Protein AF-A0A2E7MQW5-F1 (afdb_monomer_lite)

Secondary structure (DSSP, 8-state):
-HHHHHHHHHHHTT---EEEGGG-----EE-TTS-EE-HHHHHHHHHHHHBBTTBEEE-HHHHHHHHHS--TT----B-----

pLDDT: mean 90.55, std 8.41, range [52.94, 97.19]

Foldseek 3Di:
DVVLVVLQVCQLVPHAAEAALVVDFDQWDQDPVRDIHHRVRVSVVSCVVRDLARYPYDHPVVVVVVVVDPDPPDDTRHDNDDD

Sequence (83 aa):
MCVETTVRMAGNMGYDTYLVAEGCATTNRVGPDGVDRDPELVHDMTVANLHGEFCTALSPADVVDLIAADRADLVRVQGNEKG

Radius of gyration: 14.26 Å; chains: 1; bounding box: 37×27×37 Å

Structure (mmCIF, N/CA/C/O backbone):
data_AF-A0A2E7MQW5-F1
#
_entry.id   AF-A0A2E7MQW5-F1
#
loop_
_atom_site.group_PDB
_atom_site.id
_atom_site.type_symbol
_atom_site.label_atom_id
_atom_site.label_alt_id
_atom_site.label_comp_id
_atom_site.label_asym_id
_atom_site.label_entity_id
_atom_site.label_seq_id
_atom_site.pdbx_PDB_ins_code
_atom_site.Cartn_x
_atom_site.Cartn_y
_atom_site.Cartn_z
_atom_site.occupancy
_atom_site.B_iso_or_equiv
_atom_site.auth_seq_id
_atom_site.auth_comp_id
_atom_site.auth_asym_id
_atom_site.auth_atom_id
_atom_site.pdbx_PDB_model_num
ATOM 1 N N . MET A 1 1 ? -3.003 4.860 9.901 1.00 70.12 1 MET A N 1
ATOM 2 C CA . MET A 1 1 ? -1.834 4.107 10.447 1.00 70.12 1 MET A CA 1
ATOM 3 C C . MET A 1 1 ? -0.533 4.778 9.987 1.00 70.12 1 MET A C 1
ATOM 5 O O . MET A 1 1 ? -0.605 5.521 9.021 1.00 70.12 1 MET A O 1
ATOM 9 N N . CYS A 1 2 ? 0.631 4.583 10.637 1.00 90.69 2 CYS A N 1
ATOM 10 C CA . CYS A 1 2 ? 1.877 5.304 10.282 1.00 90.69 2 CYS A CA 1
ATOM 11 C C . CYS A 1 2 ? 2.267 5.159 8.800 1.00 90.69 2 CYS A C 1
ATOM 13 O O . CYS A 1 2 ? 2.562 6.157 8.151 1.00 90.69 2 CYS A O 1
ATOM 15 N N . VAL A 1 3 ? 2.209 3.933 8.264 1.00 94.25 3 VAL A N 1
ATOM 16 C CA . VAL A 1 3 ? 2.500 3.650 6.846 1.00 94.25 3 VAL A CA 1
ATOM 17 C C . VAL A 1 3 ? 1.527 4.395 5.930 1.00 94.25 3 VAL A C 1
ATOM 19 O O . VAL A 1 3 ? 1.953 5.118 5.039 1.00 94.25 3 VAL A O 1
ATOM 22 N N . GLU A 1 4 ? 0.224 4.292 6.202 1.00 94.44 4 GLU A N 1
ATOM 23 C CA . GLU A 1 4 ? -0.835 4.944 5.423 1.00 94.44 4 GLU A CA 1
ATOM 24 C C . GLU A 1 4 ? -0.635 6.461 5.310 1.00 94.44 4 GLU A C 1
ATOM 26 O O . GLU A 1 4 ? -0.726 7.018 4.218 1.00 94.44 4 GLU A O 1
ATOM 31 N N . THR A 1 5 ? -0.337 7.142 6.421 1.00 93.94 5 THR A N 1
ATOM 32 C CA . THR A 1 5 ? -0.131 8.596 6.403 1.00 93.94 5 THR A CA 1
ATOM 33 C C . THR A 1 5 ? 1.068 8.970 5.534 1.00 93.94 5 THR A C 1
ATOM 35 O O . THR A 1 5 ? 0.973 9.906 4.742 1.00 93.94 5 THR A O 1
ATOM 38 N N . THR A 1 6 ? 2.175 8.231 5.634 1.00 95.75 6 THR A N 1
ATOM 39 C CA . THR A 1 6 ? 3.359 8.457 4.795 1.00 95.75 6 THR A CA 1
ATOM 40 C C . THR A 1 6 ? 3.048 8.232 3.320 1.00 95.75 6 THR A C 1
ATOM 42 O O . THR A 1 6 ? 3.411 9.071 2.502 1.00 95.75 6 THR A O 1
ATOM 45 N N . VAL A 1 7 ? 2.323 7.161 2.982 1.00 94.81 7 VAL A N 1
ATOM 46 C CA . VAL A 1 7 ? 1.918 6.856 1.601 1.00 94.81 7 VAL A CA 1
ATOM 47 C C . VAL A 1 7 ? 1.048 7.973 1.026 1.00 94.81 7 VAL A C 1
ATOM 49 O O . VAL A 1 7 ? 1.334 8.479 -0.055 1.00 94.81 7 VAL A O 1
ATOM 52 N N . ARG A 1 8 ? 0.031 8.428 1.770 1.00 94.31 8 ARG A N 1
ATOM 53 C CA . ARG A 1 8 ? -0.834 9.538 1.337 1.00 94.31 8 ARG A CA 1
ATOM 54 C C . ARG A 1 8 ? -0.047 10.824 1.114 1.00 94.31 8 ARG A C 1
ATOM 56 O O . ARG A 1 8 ? -0.265 11.517 0.126 1.00 94.31 8 ARG A O 1
ATOM 63 N N . MET A 1 9 ? 0.861 11.155 2.031 1.00 94.19 9 MET A N 1
ATOM 64 C CA . MET A 1 9 ? 1.676 12.366 1.925 1.00 94.19 9 MET A CA 1
ATOM 65 C C . MET A 1 9 ? 2.658 12.294 0.756 1.00 94.19 9 MET A C 1
ATOM 67 O O . MET A 1 9 ? 2.785 13.273 0.026 1.00 94.19 9 MET A O 1
ATOM 71 N N . ALA A 1 10 ? 3.317 11.151 0.556 1.00 93.38 10 ALA A N 1
ATOM 72 C CA . ALA A 1 10 ? 4.202 10.924 -0.581 1.00 93.38 10 ALA A CA 1
ATOM 73 C C . ALA A 1 10 ? 3.437 11.073 -1.901 1.00 93.38 10 ALA A C 1
ATOM 75 O O . ALA A 1 10 ? 3.836 11.870 -2.752 1.00 93.38 10 ALA A O 1
ATOM 76 N N . GLY A 1 11 ? 2.274 10.424 -2.011 1.00 90.06 11 GLY A N 1
ATOM 77 C CA . GLY A 1 11 ? 1.429 10.547 -3.188 1.00 90.06 11 GLY A CA 1
ATOM 78 C C . GLY A 1 11 ? 0.984 11.990 -3.436 1.00 90.06 11 GLY A C 1
ATOM 79 O O . GLY A 1 11 ? 1.099 12.500 -4.543 1.00 90.06 11 GLY A O 1
ATOM 80 N N . ASN A 1 12 ? 0.525 12.707 -2.405 1.00 90.38 12 ASN A N 1
ATOM 81 C CA . ASN A 1 12 ? 0.091 14.110 -2.525 1.00 90.38 12 ASN A CA 1
ATOM 82 C C . ASN A 1 12 ? 1.217 15.083 -2.913 1.00 90.38 12 ASN A C 1
ATOM 84 O O . ASN A 1 12 ? 0.937 16.158 -3.440 1.00 90.38 12 ASN A O 1
ATOM 88 N N . MET A 1 13 ? 2.475 14.735 -2.639 1.00 91.75 13 MET A N 1
ATOM 89 C CA . MET A 1 13 ? 3.645 15.512 -3.059 1.00 91.75 13 MET A CA 1
ATOM 90 C C . MET A 1 13 ? 4.121 15.163 -4.479 1.00 91.75 13 MET A C 1
ATOM 92 O O . MET A 1 13 ? 5.082 15.767 -4.948 1.00 91.75 13 MET A O 1
ATOM 96 N N . GLY A 1 14 ? 3.458 14.224 -5.163 1.00 88.62 14 GLY A N 1
ATOM 97 C CA . GLY A 1 14 ? 3.809 13.806 -6.520 1.00 88.62 14 GLY A CA 1
ATOM 98 C C . GLY A 1 14 ? 4.981 12.826 -6.589 1.00 88.62 14 GLY A C 1
ATOM 99 O O . GLY A 1 14 ? 5.610 12.721 -7.635 1.00 88.62 14 GLY A O 1
ATOM 100 N N . TYR A 1 15 ? 5.307 12.127 -5.495 1.00 90.12 15 TYR A N 1
ATOM 101 C CA . TYR A 1 15 ? 6.275 11.031 -5.558 1.00 90.12 15 TYR A CA 1
ATOM 102 C C . TYR A 1 15 ? 5.653 9.791 -6.196 1.00 90.12 15 TYR A C 1
ATOM 104 O O . TYR A 1 15 ? 4.518 9.428 -5.874 1.00 90.12 15 TYR A O 1
ATOM 112 N N . ASP A 1 16 ? 6.454 9.078 -6.988 1.00 90.19 16 ASP A N 1
ATOM 113 C CA . ASP A 1 16 ? 6.153 7.716 -7.424 1.00 90.19 16 ASP A CA 1
ATOM 114 C C . ASP A 1 16 ? 6.208 6.771 -6.229 1.00 90.19 16 ASP A C 1
ATOM 116 O O . ASP A 1 16 ? 7.272 6.333 -5.786 1.00 90.19 16 ASP A O 1
ATOM 120 N N . THR A 1 17 ? 5.035 6.511 -5.659 1.00 93.50 17 THR A N 1
ATOM 121 C CA . THR A 1 17 ? 4.921 5.789 -4.396 1.00 93.50 17 THR A CA 1
ATOM 122 C C . THR A 1 17 ? 4.531 4.339 -4.656 1.00 93.50 17 THR A C 1
ATOM 124 O O . THR A 1 17 ? 3.478 4.063 -5.232 1.00 93.50 17 THR A O 1
ATOM 127 N N . TYR A 1 18 ? 5.356 3.408 -4.176 1.00 94.31 18 TYR A N 1
ATOM 128 C CA . TYR A 1 18 ? 5.100 1.968 -4.227 1.00 94.31 18 TYR A CA 1
ATOM 129 C C . TYR A 1 18 ? 4.905 1.414 -2.814 1.00 94.31 18 TYR A C 1
ATOM 131 O O . TYR A 1 18 ? 5.654 1.765 -1.900 1.00 94.31 18 TYR A O 1
ATOM 139 N N . LEU A 1 19 ? 3.905 0.551 -2.627 1.00 95.19 19 LEU A N 1
ATOM 140 C CA . LEU A 1 19 ? 3.591 -0.063 -1.334 1.00 95.19 19 LEU A CA 1
ATOM 141 C C . LEU A 1 19 ? 3.659 -1.590 -1.429 1.00 95.19 19 LEU A C 1
ATOM 143 O O . LEU A 1 19 ? 2.898 -2.196 -2.177 1.00 95.19 19 LEU A O 1
ATOM 147 N N . VAL A 1 20 ? 4.511 -2.213 -0.613 1.00 96.12 20 VAL A N 1
ATOM 148 C CA . VAL A 1 20 ? 4.536 -3.674 -0.434 1.00 96.12 20 VAL A CA 1
ATOM 149 C C . VAL A 1 20 ? 3.666 -4.029 0.764 1.00 96.12 20 VAL A C 1
ATOM 151 O O . VAL A 1 20 ? 4.117 -3.968 1.910 1.00 96.12 20 VAL A O 1
ATOM 154 N N . ALA A 1 21 ? 2.401 -4.351 0.499 1.00 93.75 21 ALA A N 1
ATOM 155 C CA . ALA A 1 21 ? 1.406 -4.632 1.535 1.00 93.75 21 ALA A CA 1
ATOM 156 C C . ALA A 1 21 ? 1.843 -5.783 2.459 1.00 93.75 21 ALA A C 1
ATOM 158 O O . ALA A 1 21 ? 1.832 -5.626 3.675 1.00 93.75 21 ALA A O 1
ATOM 159 N N . GLU A 1 22 ? 2.369 -6.870 1.889 1.00 93.12 22 GLU A N 1
ATOM 160 C CA . GLU A 1 22 ? 2.866 -8.043 2.630 1.00 93.12 22 GLU A CA 1
ATOM 161 C C . GLU A 1 22 ? 4.020 -7.726 3.603 1.00 93.12 22 GLU A C 1
ATOM 163 O O . GLU A 1 22 ? 4.273 -8.477 4.542 1.00 93.12 22 GLU A O 1
ATOM 168 N N . GLY A 1 23 ? 4.723 -6.603 3.408 1.00 91.75 23 GLY A N 1
ATOM 169 C CA . GLY A 1 23 ? 5.767 -6.118 4.315 1.00 91.75 23 GLY A CA 1
ATOM 170 C C . GLY A 1 23 ? 5.252 -5.220 5.446 1.00 91.75 23 GLY A C 1
ATOM 171 O O . GLY A 1 23 ? 6.049 -4.718 6.240 1.00 91.75 23 GLY A O 1
ATOM 172 N N . CYS A 1 24 ? 3.943 -4.973 5.516 1.00 93.62 24 CYS A N 1
ATOM 173 C CA . CYS A 1 24 ? 3.318 -4.060 6.466 1.00 93.62 24 CYS A CA 1
ATOM 174 C C . CYS A 1 24 ? 2.424 -4.820 7.454 1.00 93.62 24 CYS A C 1
ATOM 176 O O . CYS A 1 24 ? 1.727 -5.760 7.093 1.00 93.62 24 CYS A O 1
ATOM 178 N N . ALA A 1 25 ? 2.383 -4.363 8.705 1.00 92.69 25 ALA A N 1
ATOM 179 C CA . ALA A 1 25 ? 1.546 -4.952 9.746 1.00 92.69 25 ALA A CA 1
ATOM 180 C C . ALA A 1 25 ? 0.547 -3.932 10.298 1.00 92.69 25 ALA A C 1
ATOM 182 O O . ALA A 1 25 ? 0.847 -2.740 10.402 1.00 92.69 25 ALA A O 1
ATOM 183 N N . THR A 1 26 ? -0.627 -4.420 10.697 1.00 94.06 26 THR A N 1
ATOM 184 C CA . THR A 1 26 ? -1.649 -3.647 11.409 1.00 94.06 26 THR A CA 1
ATOM 185 C C . THR A 1 26 ? -2.159 -4.418 12.623 1.00 94.06 26 THR A C 1
ATOM 187 O O . THR A 1 26 ? -1.916 -5.613 12.764 1.00 94.06 26 THR A O 1
ATOM 190 N N . THR A 1 27 ? -2.867 -3.726 13.509 1.00 93.94 27 THR A N 1
ATOM 191 C CA . THR A 1 27 ? -3.615 -4.323 14.620 1.00 93.94 27 THR A CA 1
ATOM 192 C C . THR A 1 27 ? -5.111 -4.277 14.329 1.00 93.94 27 THR A C 1
ATOM 194 O O . THR A 1 27 ? -5.553 -3.592 13.400 1.00 93.94 27 THR A O 1
ATOM 197 N N . ASN A 1 28 ? -5.894 -4.965 15.160 1.00 94.81 28 ASN A N 1
ATOM 198 C CA . ASN A 1 28 ? -7.346 -4.862 15.140 1.00 94.81 28 ASN A CA 1
ATOM 199 C C . ASN A 1 28 ? -7.780 -3.428 15.464 1.00 94.81 28 ASN A C 1
ATOM 201 O O . ASN A 1 28 ? -7.015 -2.631 16.033 1.00 94.81 28 ASN A O 1
ATOM 205 N N . ARG A 1 29 ? -9.009 -3.079 15.076 1.00 93.19 29 ARG A N 1
ATOM 206 C CA . ARG A 1 29 ? -9.536 -1.736 15.317 1.00 93.19 29 ARG A CA 1
ATOM 207 C C . ARG A 1 29 ? -11.022 -1.751 15.635 1.00 93.19 29 ARG A C 1
ATOM 209 O O . ARG A 1 29 ? -11.840 -2.132 14.804 1.00 93.19 29 ARG A O 1
ATOM 216 N N . VAL A 1 30 ? -11.364 -1.230 16.810 1.00 95.94 30 VAL A N 1
ATOM 217 C CA . VAL A 1 30 ? -12.752 -0.973 17.199 1.00 95.94 30 VAL A CA 1
ATOM 218 C C . VAL A 1 30 ? -13.231 0.305 16.516 1.00 95.94 30 VAL A C 1
ATOM 220 O O . VAL A 1 30 ? -12.614 1.366 16.653 1.00 95.94 30 VAL A O 1
ATOM 223 N N . GLY A 1 31 ? -14.302 0.197 15.733 1.00 92.44 31 GLY A N 1
ATOM 224 C CA . GLY A 1 31 ? -14.901 1.338 15.051 1.00 92.44 31 GLY A CA 1
ATOM 225 C C . GLY A 1 31 ? -15.756 2.211 15.976 1.00 92.44 31 GLY A C 1
ATOM 226 O O . GLY A 1 31 ? -16.059 1.822 17.104 1.00 92.44 31 GLY A O 1
ATOM 227 N N . PRO A 1 32 ? -16.203 3.389 15.502 1.00 94.38 32 PRO A N 1
ATOM 228 C CA . PRO A 1 32 ? -17.139 4.244 16.243 1.00 94.38 32 PRO A CA 1
ATOM 229 C C . PRO A 1 32 ? -18.492 3.571 16.527 1.00 94.38 32 PRO A C 1
ATOM 231 O O . PRO A 1 32 ? -19.210 3.973 17.434 1.00 94.38 32 PRO A O 1
ATOM 234 N N . ASP A 1 33 ? -18.824 2.545 15.745 1.00 96.62 33 ASP A N 1
ATOM 235 C CA . ASP A 1 33 ? -19.973 1.655 15.909 1.00 96.62 33 ASP A CA 1
ATOM 236 C C . ASP A 1 33 ? -19.773 0.592 17.006 1.00 96.62 33 ASP A C 1
ATOM 238 O O . ASP A 1 33 ? -20.674 -0.201 17.265 1.00 96.62 33 ASP A O 1
ATOM 242 N N . GLY A 1 34 ? -18.601 0.560 17.650 1.00 96.19 34 GLY A N 1
ATOM 243 C CA . GLY A 1 34 ? -18.236 -0.431 18.661 1.00 96.19 34 GLY A CA 1
ATOM 244 C C . GLY A 1 34 ? -17.835 -1.793 18.089 1.00 96.19 34 GLY A C 1
ATOM 245 O O . GLY A 1 34 ? -17.543 -2.704 18.859 1.00 96.19 34 GLY A O 1
ATOM 246 N N . VAL A 1 35 ? -17.798 -1.950 16.761 1.00 96.81 35 VAL A N 1
ATOM 247 C CA . VAL A 1 35 ? -17.449 -3.219 16.109 1.00 96.81 35 VAL A CA 1
ATOM 248 C C . VAL A 1 35 ? -15.932 -3.368 16.046 1.00 96.81 35 VAL A C 1
ATOM 250 O O . VAL A 1 35 ? -15.252 -2.530 15.444 1.00 96.81 35 VAL A O 1
ATOM 253 N N . ASP A 1 36 ? -15.412 -4.446 16.635 1.00 97.19 36 ASP A N 1
ATOM 254 C CA . ASP A 1 36 ? -14.011 -4.844 16.496 1.00 97.19 36 ASP A CA 1
ATOM 255 C C . ASP A 1 36 ? -13.774 -5.463 15.114 1.00 97.19 36 ASP A C 1
ATOM 257 O O . ASP A 1 36 ? -14.463 -6.403 14.711 1.00 97.19 36 ASP A O 1
ATOM 261 N N . ARG A 1 37 ? -12.836 -4.889 14.363 1.00 96.25 37 ARG A N 1
ATOM 262 C CA . ARG A 1 37 ? -12.472 -5.324 13.014 1.00 96.25 37 ARG A CA 1
ATOM 263 C C . ARG A 1 37 ? -11.133 -6.034 13.067 1.00 96.25 37 ARG A C 1
ATOM 265 O O . ARG A 1 37 ? -10.161 -5.482 13.589 1.00 96.25 37 ARG A O 1
ATOM 272 N N . ASP A 1 38 ? -11.112 -7.224 12.480 1.00 97.06 38 ASP A N 1
ATOM 273 C CA . ASP A 1 38 ? -9.927 -8.066 12.378 1.00 97.06 38 ASP A CA 1
ATOM 274 C C . ASP A 1 38 ? -8.746 -7.304 11.733 1.00 97.06 38 ASP A C 1
ATOM 276 O O . ASP A 1 38 ? -8.975 -6.500 10.819 1.00 97.06 38 ASP A O 1
ATOM 280 N N . PRO A 1 39 ? -7.496 -7.509 12.195 1.00 94.69 39 PRO A N 1
ATOM 281 C CA . PRO A 1 39 ? -6.328 -6.882 11.591 1.00 94.69 39 PRO A CA 1
ATOM 282 C C . PRO A 1 39 ? -6.231 -7.106 10.075 1.00 94.69 39 PRO A C 1
ATOM 284 O O . PRO A 1 39 ? -5.899 -6.162 9.365 1.00 94.69 39 PRO A O 1
ATOM 287 N N . GLU A 1 40 ? -6.547 -8.301 9.571 1.00 95.31 40 GLU A N 1
ATOM 288 C CA . GLU A 1 40 ? -6.501 -8.626 8.138 1.00 95.31 40 GLU A CA 1
ATOM 289 C C . GLU A 1 40 ? -7.489 -7.752 7.357 1.00 95.31 40 GLU A C 1
ATOM 291 O O . GLU A 1 40 ? -7.118 -7.063 6.410 1.00 95.31 40 GLU A O 1
ATOM 296 N N . LEU A 1 41 ? -8.721 -7.627 7.857 1.00 95.94 41 LEU A N 1
ATOM 297 C CA . LEU A 1 41 ? -9.729 -6.754 7.257 1.00 95.94 41 LEU A CA 1
ATOM 298 C C . LEU A 1 41 ? -9.300 -5.278 7.261 1.00 95.94 41 LEU A C 1
ATOM 300 O O . LEU A 1 41 ? -9.518 -4.554 6.289 1.00 95.94 41 LEU A O 1
ATOM 304 N N . VAL A 1 42 ? -8.703 -4.806 8.360 1.00 95.94 42 VAL A N 1
ATOM 305 C CA . VAL A 1 42 ? -8.193 -3.430 8.458 1.00 95.94 42 VAL A CA 1
ATOM 306 C C . VAL A 1 42 ? -7.042 -3.210 7.473 1.00 95.94 42 VAL A C 1
ATOM 308 O O . VAL A 1 42 ? -6.965 -2.140 6.862 1.00 95.94 42 VAL A O 1
ATOM 311 N N . HIS A 1 43 ? -6.168 -4.204 7.311 1.00 95.94 43 HIS A N 1
ATOM 312 C CA . HIS A 1 43 ? -5.053 -4.179 6.372 1.00 95.94 43 HIS A CA 1
ATOM 313 C C . HIS A 1 43 ? -5.558 -4.053 4.936 1.00 95.94 43 HIS A C 1
ATOM 315 O O . HIS A 1 43 ? -5.235 -3.074 4.262 1.00 95.94 43 HIS A O 1
ATOM 321 N N . ASP A 1 44 ? -6.428 -4.969 4.518 1.00 95.94 44 ASP A N 1
ATOM 322 C CA . ASP A 1 44 ? -6.960 -5.044 3.159 1.00 95.94 44 ASP A CA 1
ATOM 323 C C . ASP A 1 44 ? -7.726 -3.781 2.780 1.00 95.94 44 ASP A C 1
ATOM 325 O O . ASP A 1 44 ? -7.494 -3.199 1.719 1.00 95.94 44 ASP A O 1
ATOM 329 N N . MET A 1 45 ? -8.585 -3.283 3.679 1.00 95.25 45 MET A N 1
ATOM 330 C CA . MET A 1 45 ? -9.285 -2.016 3.458 1.00 95.25 45 MET A CA 1
ATOM 331 C C . MET A 1 45 ? -8.311 -0.845 3.316 1.0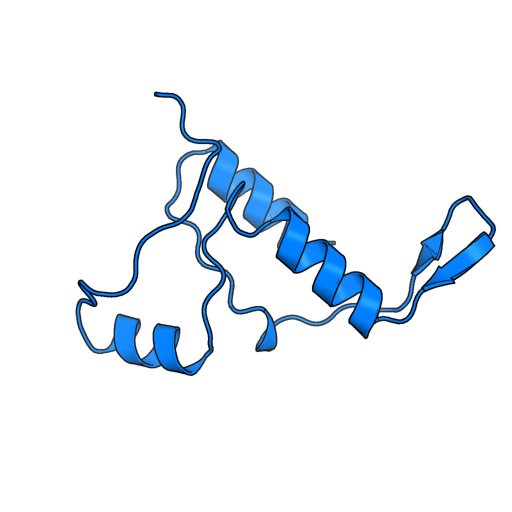0 95.25 45 MET A C 1
ATOM 333 O O . MET A 1 45 ? -8.531 0.050 2.502 1.00 95.25 45 MET A O 1
ATOM 337 N N . THR A 1 46 ? -7.238 -0.819 4.109 1.00 95.50 46 THR A N 1
ATOM 338 C CA . THR A 1 46 ? -6.241 0.254 4.032 1.00 95.50 46 THR A CA 1
ATOM 339 C C . THR A 1 46 ? -5.497 0.204 2.704 1.00 95.50 46 THR A C 1
ATOM 341 O O . THR A 1 46 ? -5.378 1.233 2.047 1.00 95.50 46 THR A O 1
ATOM 344 N N . VAL A 1 47 ? -5.043 -0.974 2.275 1.00 95.56 47 VAL A N 1
ATOM 345 C CA . VAL A 1 47 ? -4.343 -1.157 0.997 1.00 95.56 47 VAL A CA 1
ATOM 346 C C . VAL A 1 47 ? -5.251 -0.791 -0.175 1.00 95.56 47 VAL A C 1
ATOM 348 O O . VAL A 1 47 ? -4.825 -0.040 -1.051 1.00 95.56 47 VAL A O 1
ATOM 351 N N . ALA A 1 48 ? -6.514 -1.223 -0.154 1.00 94.94 48 ALA A N 1
ATOM 352 C CA . ALA A 1 48 ? -7.498 -0.889 -1.182 1.00 94.94 48 ALA A CA 1
ATOM 353 C C . ALA A 1 48 ? -7.752 0.625 -1.296 1.00 94.94 48 ALA A C 1
ATOM 355 O O . ALA A 1 48 ? -7.900 1.134 -2.400 1.00 94.94 48 ALA A O 1
ATOM 356 N N . ASN A 1 49 ? -7.752 1.354 -0.175 1.00 93.75 49 ASN A N 1
ATOM 357 C CA . ASN A 1 49 ? -7.911 2.814 -0.165 1.00 93.75 49 ASN A CA 1
ATOM 358 C C . ASN A 1 49 ? -6.662 3.580 -0.634 1.00 93.75 49 ASN A C 1
ATOM 360 O O . ASN A 1 49 ? -6.740 4.778 -0.895 1.00 93.75 49 ASN A O 1
ATOM 364 N N . LEU A 1 50 ? -5.488 2.944 -0.641 1.00 94.62 50 LEU A N 1
ATOM 365 C CA . LEU A 1 50 ? -4.233 3.581 -1.045 1.00 94.62 50 LEU A CA 1
ATOM 366 C C . LEU A 1 50 ? -3.890 3.281 -2.503 1.00 94.62 50 LEU A C 1
ATOM 368 O O . LEU A 1 50 ? -3.416 4.168 -3.219 1.00 94.62 50 LEU A O 1
ATOM 372 N N . HIS A 1 51 ? -4.126 2.040 -2.930 1.00 93.75 51 HIS A N 1
ATOM 373 C CA . HIS A 1 51 ? -3.858 1.582 -4.283 1.00 93.75 51 HIS A CA 1
ATOM 374 C C . HIS A 1 51 ? -4.690 2.367 -5.302 1.00 93.75 51 HIS A C 1
ATOM 376 O O . HIS A 1 51 ? -5.906 2.473 -5.173 1.00 93.75 51 HIS A O 1
ATOM 382 N N . GLY A 1 52 ? -4.044 2.913 -6.330 1.00 90.12 52 GLY A N 1
ATOM 383 C CA . GLY A 1 52 ? -4.726 3.650 -7.393 1.00 90.12 52 GLY A CA 1
ATOM 384 C C . GLY A 1 52 ? -5.055 5.102 -7.051 1.00 90.12 52 GLY A C 1
ATOM 385 O O . GLY A 1 52 ? -5.284 5.886 -7.966 1.00 90.12 52 GLY A O 1
ATOM 386 N N . GLU A 1 53 ? -5.012 5.504 -5.778 1.00 91.94 53 GLU A N 1
ATOM 387 C CA . GLU A 1 53 ? -5.187 6.905 -5.376 1.00 91.94 53 GLU A CA 1
ATOM 388 C C . GLU A 1 53 ? -3.846 7.547 -4.999 1.00 91.94 53 GLU A C 1
ATOM 390 O O . GLU A 1 53 ? -3.468 8.560 -5.584 1.00 91.94 53 GLU A O 1
ATOM 395 N N . PHE A 1 54 ? -3.090 6.926 -4.087 1.00 93.62 54 PHE A N 1
ATOM 396 C CA . PHE A 1 54 ? -1.849 7.485 -3.530 1.00 93.62 54 PHE A CA 1
ATOM 397 C C . PHE A 1 54 ? -0.596 6.674 -3.863 1.00 93.62 54 PHE A C 1
ATOM 399 O O . PHE A 1 54 ? 0.507 7.202 -3.751 1.00 93.62 54 PHE A O 1
ATOM 406 N N . CYS A 1 55 ? -0.737 5.397 -4.224 1.00 94.12 55 CYS A N 1
ATOM 407 C CA . CYS A 1 55 ? 0.392 4.532 -4.551 1.00 94.12 55 CYS A CA 1
ATOM 408 C C . CYS A 1 55 ? 0.015 3.398 -5.502 1.00 94.12 55 CYS A C 1
ATOM 410 O O . CYS A 1 55 ? -1.153 3.029 -5.616 1.00 94.12 55 CYS A O 1
ATOM 412 N N . THR A 1 56 ? 1.036 2.752 -6.064 1.00 94.50 56 THR A N 1
ATOM 413 C CA . THR A 1 56 ? 0.912 1.430 -6.690 1.00 94.50 56 THR A CA 1
ATOM 414 C C . THR A 1 56 ? 1.290 0.355 -5.674 1.00 94.50 56 THR A C 1
ATOM 416 O O . THR A 1 56 ? 2.423 0.307 -5.196 1.00 94.50 56 THR A O 1
ATOM 419 N N . ALA A 1 57 ? 0.339 -0.501 -5.314 1.00 94.56 57 ALA A N 1
ATOM 420 C CA . ALA A 1 57 ? 0.632 -1.666 -4.476 1.00 94.56 57 ALA A CA 1
ATOM 421 C C . ALA A 1 57 ? 1.301 -2.760 -5.321 1.00 94.56 57 ALA A C 1
ATOM 423 O O . ALA A 1 57 ? 0.803 -3.069 -6.402 1.00 94.56 57 ALA A O 1
ATOM 424 N N . LEU A 1 58 ? 2.409 -3.316 -4.833 1.00 94.31 58 LEU A N 1
ATOM 425 C CA . LEU A 1 58 ? 3.217 -4.327 -5.518 1.00 94.31 58 LEU A CA 1
ATOM 426 C C . LEU A 1 58 ? 3.421 -5.553 -4.627 1.00 94.31 58 LEU A C 1
ATOM 428 O O . LEU A 1 58 ? 3.454 -5.433 -3.397 1.00 94.31 58 LEU A O 1
ATOM 432 N N . SER A 1 59 ? 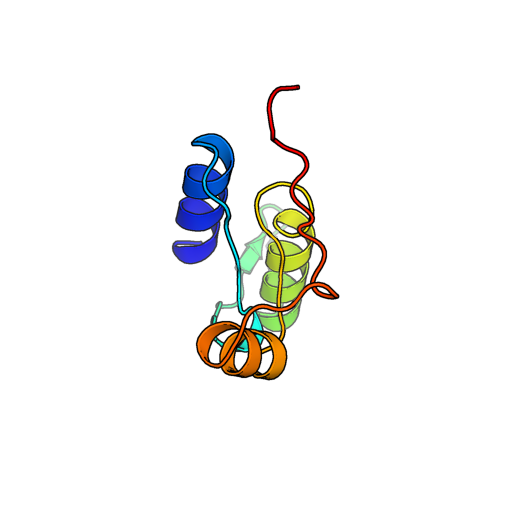3.607 -6.720 -5.247 1.00 93.62 59 SER A N 1
ATOM 433 C CA . SER A 1 59 ? 4.042 -7.911 -4.516 1.00 93.62 59 SER A CA 1
ATOM 434 C C . SER A 1 59 ? 5.528 -7.802 -4.136 1.00 93.62 59 SER A C 1
ATOM 436 O O . SER A 1 59 ? 6.288 -7.067 -4.779 1.00 93.62 59 SER A O 1
ATOM 438 N N . PRO A 1 60 ? 5.999 -8.547 -3.119 1.00 94.06 60 PRO A N 1
ATOM 439 C CA . PRO A 1 60 ? 7.424 -8.615 -2.804 1.00 94.06 60 PRO A CA 1
ATOM 440 C C . PRO A 1 60 ? 8.281 -9.043 -4.003 1.00 94.06 60 PRO A C 1
ATOM 442 O O . PRO A 1 60 ? 9.383 -8.526 -4.177 1.00 94.06 60 PRO A O 1
ATOM 445 N N . ALA A 1 61 ? 7.771 -9.953 -4.839 1.00 92.56 61 ALA A N 1
ATOM 446 C CA . ALA A 1 61 ? 8.460 -10.413 -6.041 1.00 92.56 61 ALA A CA 1
ATOM 447 C C . ALA A 1 61 ? 8.635 -9.279 -7.063 1.00 92.56 61 ALA A C 1
ATOM 449 O O . ALA A 1 61 ? 9.749 -9.056 -7.531 1.00 92.56 61 ALA A O 1
ATOM 450 N N . ASP A 1 62 ? 7.576 -8.503 -7.322 1.00 92.50 62 ASP A N 1
ATOM 451 C CA . ASP A 1 62 ? 7.637 -7.354 -8.236 1.00 92.50 62 ASP A CA 1
ATOM 452 C C . ASP A 1 62 ? 8.695 -6.336 -7.795 1.00 92.50 62 ASP A C 1
ATOM 454 O O . ASP A 1 62 ? 9.425 -5.798 -8.625 1.00 92.50 62 ASP A O 1
ATOM 458 N N . VAL A 1 63 ? 8.812 -6.089 -6.485 1.00 92.44 63 VAL A N 1
ATOM 459 C CA . VAL A 1 63 ? 9.807 -5.153 -5.941 1.00 92.44 63 VAL A CA 1
ATOM 460 C C . VAL A 1 63 ? 11.227 -5.693 -6.039 1.00 92.44 63 VAL A C 1
ATOM 462 O O . VAL A 1 63 ? 12.131 -4.940 -6.394 1.00 92.44 63 VAL A O 1
ATOM 465 N N . VAL A 1 64 ? 11.444 -6.978 -5.745 1.00 94.00 64 VAL A N 1
ATOM 466 C CA . VAL A 1 64 ? 12.765 -7.605 -5.916 1.00 94.00 64 VAL A CA 1
ATOM 467 C C . VAL A 1 64 ? 13.218 -7.501 -7.370 1.00 94.00 64 VAL A C 1
ATOM 469 O O . VAL A 1 64 ? 14.355 -7.103 -7.629 1.00 94.00 64 VAL A O 1
ATOM 472 N N . ASP A 1 65 ? 12.321 -7.788 -8.308 1.00 92.25 65 ASP A N 1
ATOM 473 C CA . ASP A 1 65 ? 12.619 -7.691 -9.732 1.00 92.25 65 ASP A CA 1
ATOM 474 C C . ASP A 1 65 ? 12.875 -6.241 -10.170 1.00 92.25 65 ASP A C 1
ATOM 476 O O . ASP A 1 65 ? 13.810 -5.995 -10.929 1.00 92.25 65 ASP A O 1
ATOM 480 N N . LEU A 1 66 ? 12.095 -5.275 -9.667 1.00 90.56 66 LEU A N 1
ATOM 481 C CA . LEU A 1 66 ? 12.253 -3.847 -9.971 1.00 90.56 66 LEU A CA 1
ATOM 482 C C . LEU A 1 66 ? 13.592 -3.279 -9.473 1.00 90.56 66 LEU A C 1
ATOM 484 O O . LEU A 1 66 ? 14.170 -2.397 -10.101 1.00 90.56 66 LEU A O 1
ATOM 488 N N . ILE A 1 67 ? 14.105 -3.783 -8.347 1.00 91.81 67 ILE A N 1
ATOM 489 C CA . ILE A 1 67 ? 15.439 -3.415 -7.848 1.00 91.81 67 ILE A CA 1
ATOM 490 C C . ILE A 1 67 ? 16.537 -3.989 -8.758 1.00 91.81 67 ILE A C 1
ATOM 492 O O . ILE A 1 67 ? 17.607 -3.392 -8.885 1.00 91.81 67 ILE A O 1
ATOM 496 N N . ALA A 1 68 ? 16.294 -5.147 -9.377 1.00 93.38 68 ALA A N 1
ATOM 497 C CA . ALA A 1 68 ? 17.263 -5.816 -10.235 1.00 93.38 68 ALA A CA 1
ATOM 498 C C . ALA A 1 68 ? 17.323 -5.227 -11.656 1.00 93.38 68 ALA A C 1
ATOM 500 O O . ALA A 1 68 ? 18.405 -5.205 -12.250 1.00 93.38 68 ALA A O 1
ATOM 501 N N . ALA A 1 69 ? 16.194 -4.773 -12.209 1.00 91.44 69 ALA A N 1
ATOM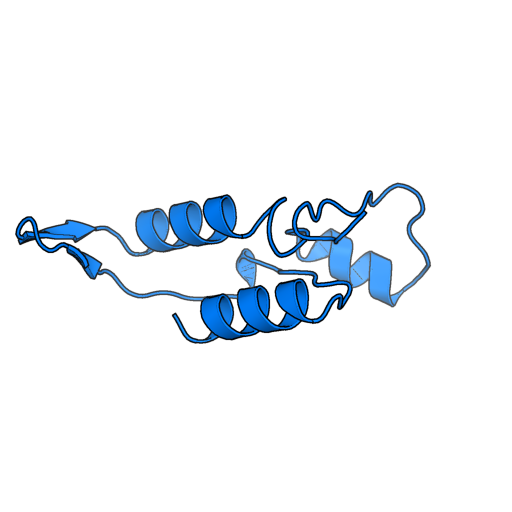 502 C CA . ALA A 1 69 ? 16.106 -4.185 -13.544 1.00 91.44 69 ALA A CA 1
ATOM 503 C C . ALA A 1 69 ? 14.823 -3.358 -13.743 1.00 91.44 69 ALA A C 1
ATOM 505 O O . ALA A 1 69 ? 13.828 -3.543 -13.045 1.00 91.44 69 ALA A O 1
ATOM 506 N N . ASP A 1 70 ? 14.819 -2.504 -14.771 1.00 88.31 70 ASP A N 1
ATOM 507 C CA . ASP A 1 70 ? 13.618 -1.783 -15.200 1.00 88.31 70 ASP A CA 1
ATOM 508 C C . ASP A 1 70 ? 12.504 -2.755 -15.630 1.00 88.31 70 ASP A C 1
ATOM 510 O O . ASP A 1 70 ? 12.737 -3.723 -16.362 1.00 88.31 70 ASP A O 1
ATOM 514 N N . ARG A 1 71 ? 11.266 -2.461 -15.219 1.00 84.44 71 ARG A N 1
ATOM 515 C CA . ARG A 1 71 ? 10.076 -3.277 -15.501 1.00 84.44 71 ARG A CA 1
ATOM 516 C C . ARG A 1 71 ? 9.037 -2.482 -16.281 1.00 84.44 71 ARG A C 1
ATOM 518 O O . ARG A 1 71 ? 8.233 -1.758 -15.707 1.00 84.44 71 ARG A O 1
ATOM 525 N N . ALA A 1 72 ? 9.045 -2.633 -17.604 1.00 83.19 72 ALA A N 1
ATOM 526 C CA . ALA A 1 72 ? 8.111 -1.940 -18.500 1.00 83.19 72 ALA A CA 1
ATOM 527 C C . ALA A 1 72 ? 6.656 -2.443 -18.391 1.00 83.19 72 ALA A C 1
ATOM 529 O O . ALA A 1 72 ? 5.734 -1.793 -18.877 1.00 83.19 72 ALA A O 1
ATOM 530 N N . ASP A 1 73 ? 6.459 -3.615 -17.793 1.00 84.38 73 ASP A N 1
ATOM 531 C CA . ASP A 1 73 ? 5.165 -4.255 -17.573 1.00 84.38 73 ASP A CA 1
ATOM 532 C C . ASP A 1 73 ? 4.500 -3.843 -16.250 1.00 84.38 73 ASP A C 1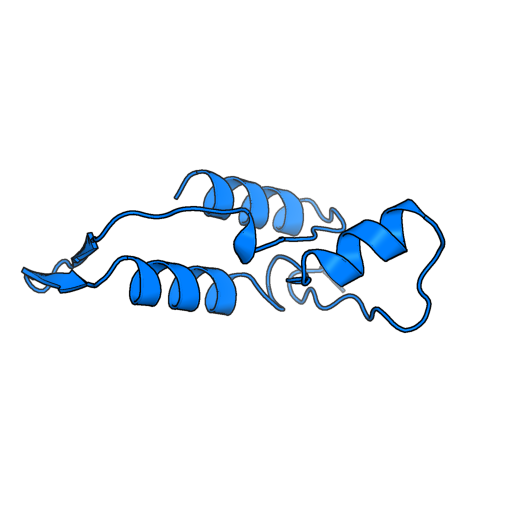
ATOM 534 O O . ASP A 1 73 ? 3.284 -3.983 -16.115 1.00 84.38 73 ASP A O 1
ATOM 538 N N . LEU A 1 74 ? 5.263 -3.293 -15.297 1.00 83.06 74 LEU A N 1
ATOM 539 C CA . LEU A 1 74 ? 4.699 -2.694 -14.092 1.00 83.06 74 LEU A CA 1
ATOM 540 C C . LEU A 1 74 ? 4.140 -1.315 -14.436 1.00 83.06 74 LEU A C 1
ATOM 542 O O . LEU A 1 74 ? 4.864 -0.335 -14.606 1.00 83.06 74 LEU A O 1
ATOM 546 N N . VAL A 1 75 ? 2.817 -1.245 -14.550 1.00 81.50 75 VAL A N 1
ATOM 547 C CA . VAL A 1 75 ? 2.120 0.011 -14.814 1.00 81.50 75 VAL A CA 1
ATOM 548 C C . VAL A 1 75 ? 1.873 0.722 -13.496 1.00 81.50 75 VAL A C 1
ATOM 550 O O . VAL A 1 75 ? 1.225 0.193 -12.595 1.00 81.50 75 VAL A O 1
ATOM 553 N N . ARG A 1 76 ? 2.367 1.953 -13.401 1.00 82.44 76 ARG A N 1
ATOM 554 C CA . ARG A 1 76 ? 2.066 2.845 -12.288 1.00 82.44 76 ARG A CA 1
ATOM 555 C C . ARG A 1 76 ? 0.572 3.176 -12.259 1.00 82.44 76 ARG A C 1
ATOM 557 O O . ARG A 1 76 ? 0.007 3.613 -13.259 1.00 82.44 76 ARG A O 1
ATOM 564 N N . VAL A 1 77 ? -0.044 3.017 -11.092 1.00 82.12 77 VAL A N 1
ATOM 565 C CA . VAL A 1 77 ? 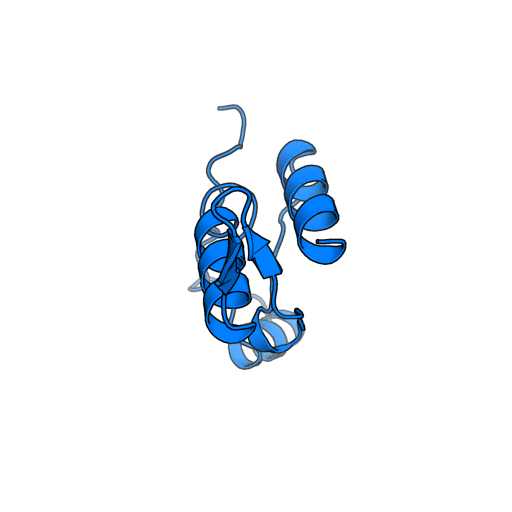-1.464 3.281 -10.841 1.00 82.12 77 VAL A CA 1
ATOM 566 C C . VAL A 1 77 ? -1.576 4.269 -9.676 1.00 82.12 77 VAL A C 1
ATOM 568 O O . VAL A 1 77 ? -1.638 3.878 -8.514 1.00 82.12 77 VAL A O 1
ATOM 571 N N . GLN A 1 78 ? -1.542 5.568 -9.976 1.00 77.69 78 GLN A N 1
ATOM 572 C CA . GLN A 1 78 ? -1.722 6.637 -8.991 1.00 77.69 78 GLN A CA 1
ATOM 573 C C . GLN A 1 78 ? -2.586 7.749 -9.593 1.00 77.69 78 GLN A C 1
ATOM 575 O O . GLN A 1 78 ? -2.222 8.354 -10.595 1.00 77.69 78 GLN A O 1
ATOM 580 N N . GLY A 1 79 ? -3.756 7.981 -8.997 1.00 76.00 79 GLY A N 1
ATOM 581 C CA . GLY A 1 79 ? -4.790 8.864 -9.533 1.00 76.00 79 GLY A CA 1
ATOM 582 C C . GLY A 1 79 ? -4.809 10.275 -8.950 1.00 76.00 79 GLY A C 1
ATOM 583 O O . GLY A 1 79 ? -5.494 11.131 -9.501 1.00 76.00 79 GLY A O 1
ATOM 584 N N . ASN A 1 80 ? -4.086 10.554 -7.858 1.00 71.06 80 ASN A N 1
ATOM 585 C CA . ASN A 1 80 ? -4.080 11.893 -7.253 1.00 71.06 80 ASN A CA 1
ATOM 586 C C . ASN A 1 80 ? -3.158 12.910 -7.956 1.00 71.06 80 ASN A C 1
ATOM 588 O O . ASN A 1 80 ? -2.957 14.014 -7.440 1.00 71.06 80 ASN A O 1
ATOM 592 N N . GLU A 1 81 ? -2.578 12.553 -9.100 1.00 63.31 81 GLU A N 1
ATOM 593 C CA . GLU A 1 81 ? -1.750 13.473 -9.864 1.00 63.31 81 GLU A CA 1
ATOM 594 C C . GLU A 1 81 ? -2.603 14.618 -10.397 1.00 63.31 81 GLU A C 1
ATOM 596 O O . GLU A 1 81 ? -3.665 14.418 -10.991 1.00 63.31 81 GLU A O 1
ATOM 601 N N . LYS A 1 82 ? -2.141 15.850 -10.18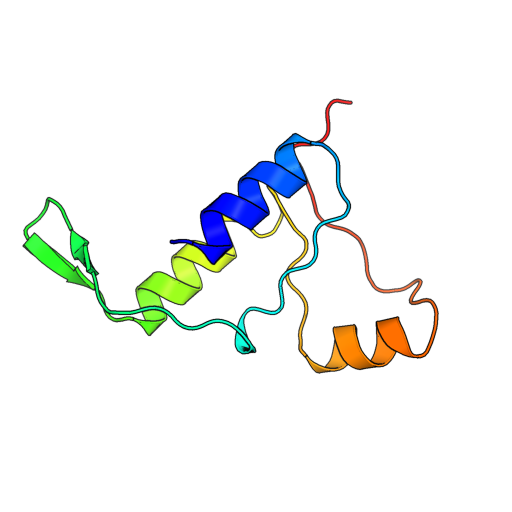6 1.00 56.41 82 LYS A N 1
ATOM 602 C CA . LYS A 1 82 ? -2.732 16.989 -10.880 1.00 56.41 82 LYS A CA 1
ATOM 603 C C . LYS A 1 82 ? -2.370 16.860 -12.358 1.00 56.41 82 LYS A C 1
ATOM 605 O O . LYS A 1 82 ? -1.189 16.930 -12.688 1.00 56.41 82 LYS A O 1
ATOM 610 N N . GLY A 1 83 ? -3.386 16.645 -13.195 1.00 52.94 83 GLY A N 1
ATOM 611 C CA . GLY A 1 83 ? -3.274 16.782 -14.650 1.00 52.94 83 GLY A CA 1
ATOM 612 C C . GLY A 1 83 ? -2.832 18.175 -15.078 1.00 52.94 83 GLY A C 1
ATOM 613 O O . GLY A 1 83 ? -3.021 19.135 -14.291 1.00 52.94 83 GLY A O 1
#